Protein AF-A0A4V1ZJ65-F1 (afdb_monomer)

pLDDT: mean 75.85, std 17.53, range [34.75, 94.38]

Mean predicted aligned error: 10.26 Å

Sequence (97 aa):
MKLKEKKLGKQVKKLEFKLIKVSKNKKTPSYHLVLARKRSASNSRLDKVGFFHFAKKYHPGFYEKKKIKLLGLNFEKIKKYLLIGAVFHKNVLKIIL

Nearest PDB structures (foldseek):
  6ywy-assembly1_PP  TM=8.076E-01  e=2.577E-04  Neurospora crassa
  7ane-assembly1_j  TM=7.047E-01  e=5.046E-02  Leishmania major
  2ofr-assembly1_X  TM=3.135E-01  e=3.596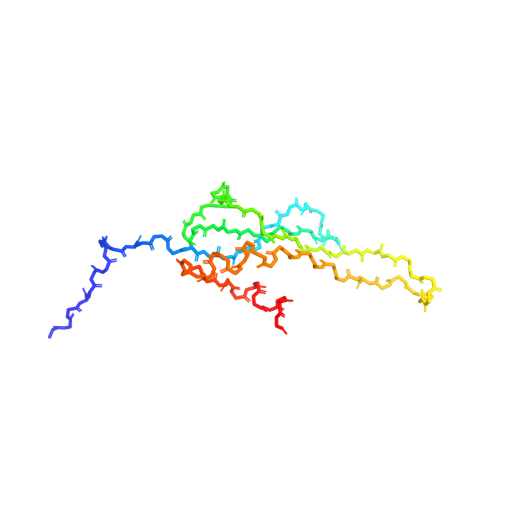E+00  Rhodnius prolixus

Solvent-accessible surface area (backbone atoms only — not comparable to full-atom values): 5923 Å² total; per-residue (Å²): 134,86,82,77,81,78,82,81,82,74,80,71,69,48,40,25,36,40,74,42,80,71,46,88,47,84,91,48,47,28,28,36,30,25,37,27,38,69,87,51,60,94,83,51,62,74,44,81,41,34,36,40,33,50,41,81,48,86,44,100,90,44,101,54,86,48,78,42,81,46,75,48,73,43,61,69,60,49,52,57,42,43,76,76,61,36,42,73,33,72,74,46,45,70,72,78,107

Secondary structure (DSSP, 8-state):
--------S-----EEEEEEE----SSS-EEEEEEEETTS-TT-EEEEEEEEEEEE--BTTBSS--EEEEEEE-HHHHHHHHHTT-EE-HHHHHHH-

Radius of gyration: 17.8 Å; Cα contacts (8 Å, |Δi|>4): 151; chains: 1; bounding box: 36×32×62 Å

Structure (mmCIF, N/CA/C/O backbone):
data_AF-A0A4V1ZJ65-F1
#
_entry.id   AF-A0A4V1ZJ65-F1
#
loop_
_atom_site.group_PDB
_atom_site.id
_atom_site.type_symbol
_atom_site.label_atom_id
_atom_site.label_alt_id
_atom_site.label_comp_id
_atom_site.label_asym_id
_atom_site.label_entity_id
_atom_site.label_seq_id
_atom_site.pdbx_PDB_ins_code
_atom_site.Cartn_x
_atom_site.Cartn_y
_atom_site.Cartn_z
_atom_site.occupancy
_atom_site.B_iso_or_equiv
_atom_site.auth_seq_id
_atom_site.auth_comp_id
_atom_site.auth_asym_id
_atom_site.auth_atom_id
_atom_site.pdbx_PDB_model_num
ATOM 1 N N . MET A 1 1 ? -7.079 -18.353 40.020 1.00 36.34 1 MET A N 1
ATOM 2 C CA . MET A 1 1 ? -8.049 -18.491 38.908 1.00 36.34 1 MET A CA 1
ATOM 3 C C . MET A 1 1 ? -7.830 -17.324 37.938 1.00 36.34 1 MET A C 1
ATOM 5 O O . MET A 1 1 ? -8.095 -16.188 38.301 1.00 36.34 1 MET A O 1
ATOM 9 N N . LYS A 1 2 ? -7.193 -17.551 36.776 1.00 34.75 2 LYS A N 1
ATOM 10 C CA . LYS A 1 2 ? -6.790 -16.470 35.852 1.00 34.75 2 LYS A CA 1
ATOM 11 C C . LYS A 1 2 ? -8.024 -15.911 35.136 1.00 34.75 2 LYS A C 1
ATOM 13 O O . LYS A 1 2 ? -8.616 -16.609 34.314 1.00 34.75 2 LYS A O 1
ATOM 18 N N . LEU A 1 3 ? -8.396 -14.667 35.442 1.00 35.75 3 LEU A N 1
ATOM 19 C CA . LEU A 1 3 ? -9.396 -13.903 34.697 1.00 35.75 3 LEU A CA 1
ATOM 20 C C . LEU A 1 3 ? -8.972 -13.836 33.223 1.00 35.75 3 LEU A C 1
ATOM 22 O O . LEU A 1 3 ? -8.072 -13.089 32.845 1.00 35.75 3 LEU A O 1
ATOM 26 N N . LYS A 1 4 ? -9.610 -14.650 32.377 1.00 41.81 4 LYS A N 1
ATOM 27 C CA . LYS A 1 4 ? -9.561 -14.476 30.926 1.00 41.81 4 LYS A CA 1
ATOM 28 C C . LYS A 1 4 ? -10.276 -13.163 30.635 1.00 41.81 4 LYS A C 1
ATOM 30 O O . LYS A 1 4 ? -11.505 -13.129 30.629 1.00 41.81 4 LYS A O 1
ATOM 35 N N . GLU A 1 5 ? -9.517 -12.092 30.417 1.00 42.12 5 GLU A N 1
ATOM 36 C CA . GLU A 1 5 ? -10.041 -10.835 29.890 1.00 42.12 5 GLU A CA 1
ATOM 37 C C . GLU A 1 5 ? -10.770 -11.117 28.566 1.00 42.12 5 GLU A C 1
ATOM 39 O O . GLU A 1 5 ? -10.179 -11.144 27.483 1.00 42.12 5 GLU A O 1
ATOM 44 N N . LYS A 1 6 ? -12.086 -11.330 28.637 1.00 42.31 6 LYS A N 1
ATOM 45 C CA . LYS A 1 6 ? -12.989 -11.228 27.493 1.00 42.31 6 LYS A CA 1
ATOM 46 C C . LYS A 1 6 ? -12.961 -9.767 27.033 1.00 42.31 6 LYS A C 1
ATOM 48 O O . LYS A 1 6 ? -13.827 -8.974 27.389 1.00 42.31 6 LYS A O 1
ATOM 53 N N . LYS A 1 7 ? -11.975 -9.394 26.209 1.00 46.97 7 LYS A N 1
ATOM 54 C CA . LYS A 1 7 ? -11.952 -8.129 25.446 1.00 46.97 7 LYS A CA 1
ATOM 55 C C . LYS A 1 7 ? -13.001 -8.174 24.328 1.00 46.97 7 LYS A C 1
ATOM 57 O O . LYS A 1 7 ? -12.672 -8.142 23.143 1.00 46.97 7 LYS A O 1
ATOM 62 N N . LEU A 1 8 ? -14.271 -8.282 24.710 1.00 44.53 8 LEU A N 1
ATOM 63 C CA . LEU A 1 8 ? -15.426 -8.337 23.809 1.00 44.53 8 LEU A CA 1
ATOM 64 C C . LEU A 1 8 ? -16.122 -6.975 23.628 1.00 44.53 8 LEU A C 1
ATOM 66 O O . LEU A 1 8 ? -17.030 -6.885 22.817 1.00 44.53 8 LEU A O 1
ATOM 70 N N . GLY A 1 9 ? -15.664 -5.900 24.289 1.00 41.41 9 GLY A N 1
ATOM 71 C CA . GLY A 1 9 ? -16.381 -4.610 24.293 1.00 41.41 9 GLY A CA 1
ATOM 72 C C . GLY A 1 9 ? -15.682 -3.371 23.709 1.00 41.41 9 GLY A C 1
ATOM 73 O O . GLY A 1 9 ? -16.331 -2.347 23.561 1.00 41.41 9 GLY A O 1
ATOM 74 N N . LYS A 1 10 ? -14.384 -3.394 23.366 1.00 43.59 10 LYS A N 1
ATOM 75 C CA . LYS A 1 10 ? -13.646 -2.172 22.942 1.00 43.59 10 LYS A CA 1
ATOM 76 C C . LYS A 1 10 ? -12.735 -2.385 21.732 1.00 43.59 10 LYS A C 1
ATOM 78 O O . LYS A 1 10 ? -11.596 -1.926 21.693 1.00 43.59 10 LYS A O 1
ATOM 83 N N . GLN A 1 11 ? -13.207 -3.096 20.711 1.00 4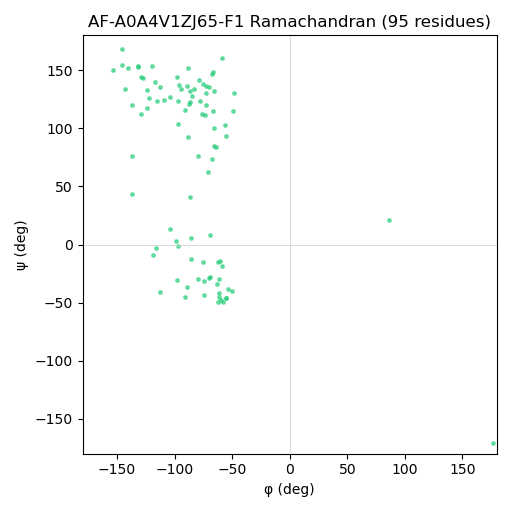9.50 11 GLN A N 1
ATOM 84 C CA . GLN A 1 11 ? -12.491 -3.117 19.434 1.00 49.50 11 GLN A CA 1
ATOM 85 C C . GLN A 1 11 ? -12.812 -1.851 18.644 1.00 49.50 11 GLN A C 1
ATOM 87 O O . GLN A 1 11 ? -13.561 -1.885 17.667 1.00 49.50 11 GLN A O 1
ATOM 92 N N . VAL A 1 12 ? -12.199 -0.733 19.042 1.00 52.00 12 VAL A N 1
ATOM 93 C CA . VAL A 1 12 ? -11.981 0.384 18.120 1.00 52.00 12 VAL A CA 1
ATOM 94 C C . VAL A 1 12 ? -11.374 -0.243 16.870 1.00 52.00 12 VAL A C 1
ATOM 96 O O . VAL A 1 12 ? -10.321 -0.886 16.939 1.00 52.00 12 VAL A O 1
ATOM 99 N N . LYS A 1 13 ? -12.103 -0.188 15.751 1.00 63.41 13 LYS A N 1
ATOM 100 C CA . LYS A 1 13 ? -11.703 -0.811 14.489 1.00 63.41 13 LYS A CA 1
ATOM 101 C C . LYS A 1 13 ? -10.442 -0.089 13.999 1.00 63.41 13 LYS A C 1
ATOM 103 O O . LYS A 1 13 ? -10.555 0.858 13.231 1.00 63.41 13 LYS A O 1
ATOM 108 N N . LYS A 1 14 ? -9.266 -0.508 14.492 1.00 80.38 14 LYS A N 1
ATOM 109 C CA . LYS A 1 14 ? -7.967 0.129 14.228 1.00 80.38 14 LYS A CA 1
ATOM 110 C C . LYS A 1 14 ? -7.810 0.362 12.730 1.00 80.38 14 LYS A C 1
ATOM 112 O O . LYS A 1 14 ? -8.061 -0.557 11.943 1.00 80.38 14 LYS A O 1
ATOM 117 N N . LEU A 1 15 ? -7.446 1.583 12.360 1.00 88.50 15 LEU A N 1
ATOM 118 C CA . LEU A 1 15 ? -7.157 1.943 10.982 1.00 88.50 15 LEU A CA 1
ATOM 119 C C . LEU A 1 15 ? -5.826 1.319 10.577 1.00 88.50 15 LEU A C 1
ATOM 121 O O . LEU A 1 15 ? -4.868 1.305 11.347 1.00 88.50 15 LEU A O 1
ATOM 125 N N . GLU A 1 16 ? -5.782 0.761 9.380 1.00 91.44 16 GLU A N 1
ATOM 126 C CA . GLU A 1 16 ? -4.623 0.049 8.878 1.00 91.44 16 GLU A CA 1
ATOM 127 C C . GLU A 1 16 ? -4.448 0.309 7.384 1.00 91.44 16 GLU A C 1
ATOM 129 O O . GLU A 1 16 ? -5.400 0.208 6.603 1.00 91.44 16 GLU A O 1
ATOM 134 N N . PHE A 1 17 ? -3.219 0.610 6.980 1.00 91.12 17 PHE A N 1
ATOM 135 C CA . PHE A 1 17 ? -2.842 0.649 5.578 1.00 91.12 17 PHE A CA 1
ATOM 136 C C . PHE A 1 17 ? -2.636 -0.771 5.065 1.00 91.12 17 PHE A C 1
ATOM 138 O O . PHE A 1 17 ? -1.812 -1.518 5.600 1.00 91.12 17 PHE A O 1
ATOM 145 N N . LYS A 1 18 ? -3.359 -1.145 4.012 1.00 91.12 18 LYS A N 1
ATOM 146 C CA . LYS A 1 18 ? -3.314 -2.483 3.415 1.00 91.12 18 LYS A CA 1
ATOM 147 C C . LYS A 1 18 ? -3.172 -2.415 1.905 1.00 91.12 18 LYS A C 1
ATOM 149 O O . LYS A 1 18 ? -3.620 -1.470 1.260 1.00 91.12 18 LYS A O 1
ATOM 154 N N . LEU A 1 19 ? -2.586 -3.469 1.345 1.00 89.56 19 LEU A N 1
ATOM 155 C CA . LEU A 1 19 ? -2.575 -3.701 -0.093 1.00 89.56 19 LEU A CA 1
ATOM 156 C C . LEU A 1 19 ? -3.836 -4.444 -0.488 1.00 89.56 19 LEU A C 1
ATOM 158 O O . LEU A 1 19 ? -4.159 -5.478 0.099 1.00 89.56 19 LEU A O 1
ATOM 162 N N . ILE A 1 20 ? -4.500 -3.961 -1.528 1.00 89.06 20 ILE A N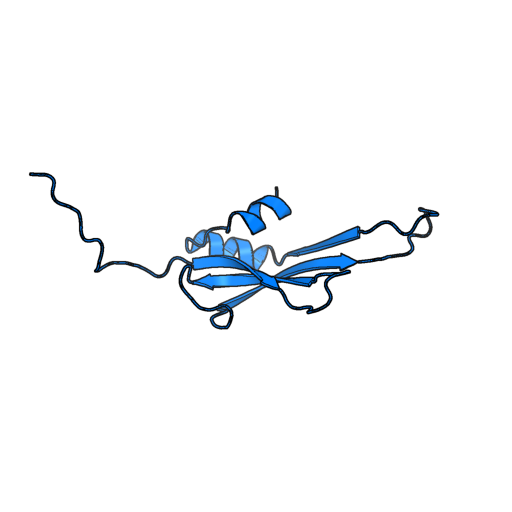 1
ATOM 163 C CA . ILE A 1 20 ? -5.599 -4.690 -2.141 1.00 89.06 20 ILE A CA 1
ATOM 164 C C . ILE A 1 20 ? -5.288 -4.914 -3.603 1.00 89.06 20 ILE A C 1
ATOM 166 O O . ILE A 1 20 ? -4.980 -3.977 -4.335 1.00 89.06 20 ILE A O 1
ATOM 170 N N . LYS A 1 21 ? -5.361 -6.177 -4.015 1.00 87.56 21 LYS A N 1
ATOM 171 C CA . LYS A 1 21 ? -5.129 -6.583 -5.393 1.00 87.56 21 LYS A CA 1
ATOM 172 C C . LYS A 1 21 ? -6.226 -6.015 -6.291 1.00 87.56 21 LYS A C 1
ATOM 174 O O . LYS A 1 21 ? -7.409 -6.108 -5.971 1.00 87.56 21 LYS A O 1
ATOM 179 N N . VAL A 1 22 ? -5.812 -5.419 -7.400 1.00 84.81 22 VAL A N 1
ATOM 180 C CA . VAL A 1 22 ? -6.684 -4.761 -8.381 1.00 84.81 22 VAL A CA 1
ATOM 181 C C . VAL A 1 22 ? -6.674 -5.519 -9.699 1.00 84.81 22 VAL A C 1
ATOM 183 O O . VAL A 1 22 ? -7.728 -5.706 -10.295 1.00 84.81 22 VAL A O 1
ATOM 186 N N . SER A 1 23 ? -5.513 -6.011 -10.146 1.00 79.62 23 SER A N 1
ATOM 187 C CA . SER A 1 23 ? -5.458 -6.808 -11.375 1.00 79.62 23 SER A CA 1
ATOM 188 C C . SER A 1 23 ? -5.668 -8.294 -11.079 1.00 79.62 23 SER A C 1
ATOM 190 O O . SER A 1 23 ? -5.085 -8.855 -10.149 1.00 79.62 23 SER A O 1
ATOM 192 N N . LYS A 1 24 ? -6.481 -8.961 -11.906 1.00 72.50 24 LYS A N 1
ATOM 193 C CA . LYS A 1 24 ? -6.601 -10.431 -11.909 1.00 72.50 24 LYS A CA 1
ATOM 194 C C . LYS A 1 24 ? -5.388 -11.105 -12.569 1.00 72.50 24 LYS A C 1
ATOM 196 O O . LYS A 1 24 ? -5.161 -12.296 -12.365 1.00 72.50 24 LYS A O 1
ATOM 201 N N . ASN A 1 25 ? -4.577 -10.345 -13.311 1.00 77.56 25 ASN A N 1
ATOM 202 C CA . ASN A 1 25 ? -3.412 -10.854 -14.024 1.00 77.56 25 ASN A CA 1
ATOM 203 C C . ASN A 1 25 ? -2.329 -11.339 -13.044 1.00 77.56 25 ASN A C 1
ATOM 205 O O . ASN 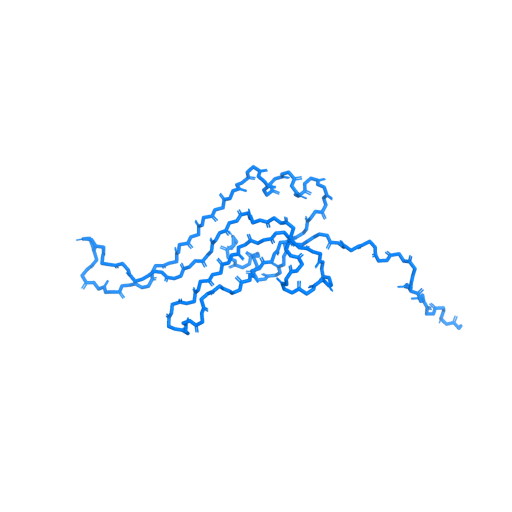A 1 25 ? -1.734 -10.557 -12.302 1.00 77.56 25 ASN A O 1
ATOM 209 N N . LYS A 1 26 ? -2.051 -12.647 -13.061 1.00 71.69 26 LYS A N 1
ATOM 210 C CA . LYS A 1 26 ? -1.029 -13.271 -12.206 1.00 71.69 26 LYS A CA 1
ATOM 211 C C . LYS A 1 26 ? 0.400 -12.864 -12.595 1.00 71.69 26 LYS A C 1
ATOM 213 O O . LYS A 1 26 ? 1.267 -12.845 -11.728 1.00 71.69 26 LYS A O 1
ATOM 218 N N . LYS A 1 27 ? 0.653 -12.522 -13.866 1.00 72.50 27 LYS A N 1
ATOM 219 C CA . LYS A 1 27 ? 2.002 -12.216 -14.386 1.00 72.50 27 LYS A CA 1
ATOM 220 C C . LYS A 1 27 ? 2.469 -10.797 -14.040 1.00 72.50 27 LYS A C 1
ATOM 222 O O . LYS A 1 27 ? 3.669 -10.574 -13.895 1.00 72.50 27 LYS A O 1
ATOM 227 N N . THR A 1 28 ? 1.536 -9.856 -13.911 1.00 73.50 28 THR A N 1
ATOM 228 C CA . THR A 1 28 ? 1.783 -8.450 -13.543 1.00 73.50 28 THR A CA 1
ATOM 229 C C . THR A 1 28 ? 0.720 -8.009 -12.535 1.00 73.50 28 THR A C 1
ATOM 231 O O . THR A 1 28 ? -0.264 -7.352 -12.902 1.00 73.50 28 THR A O 1
ATOM 234 N N . PRO A 1 29 ? 0.848 -8.443 -11.269 1.00 79.88 29 PRO A N 1
ATOM 235 C CA . PRO A 1 29 ? -0.137 -8.105 -10.263 1.00 79.88 29 PRO A CA 1
ATOM 236 C C . PRO A 1 29 ? -0.034 -6.615 -9.917 1.00 79.88 29 PRO A C 1
ATOM 238 O O . PRO A 1 29 ? 1.058 -6.081 -9.720 1.00 79.88 29 PRO A O 1
ATOM 241 N N . SER A 1 30 ? -1.185 -5.959 -9.828 1.00 86.38 30 SER A N 1
ATOM 242 C CA . SER A 1 30 ? -1.290 -4.557 -9.417 1.00 86.38 30 SER A CA 1
ATOM 243 C C . SER A 1 30 ? -2.089 -4.467 -8.131 1.00 86.38 30 SER A C 1
ATOM 245 O O . SER A 1 30 ? -3.101 -5.157 -7.976 1.00 86.38 30 SER A O 1
ATOM 247 N N . TYR A 1 31 ? -1.649 -3.606 -7.227 1.00 90.25 31 TYR A N 1
ATOM 248 C CA . TYR A 1 31 ? -2.231 -3.400 -5.914 1.00 90.25 31 TYR A CA 1
ATOM 249 C C . TYR A 1 31 ? -2.491 -1.913 -5.682 1.00 90.25 31 TYR A C 1
ATOM 251 O O . TYR A 1 31 ? -1.710 -1.056 -6.094 1.00 90.25 31 TYR A O 1
ATOM 259 N N . HIS A 1 32 ? -3.574 -1.598 -4.984 1.00 91.00 32 HIS A N 1
ATOM 260 C CA . HIS A 1 32 ? -3.767 -0.289 -4.374 1.00 91.00 32 HIS A CA 1
ATOM 261 C C . HIS A 1 32 ? -3.333 -0.348 -2.919 1.00 91.00 32 HIS A C 1
ATOM 263 O O . HIS A 1 32 ? -3.670 -1.300 -2.212 1.00 91.00 32 HIS A O 1
ATOM 269 N N . LEU A 1 33 ? -2.625 0.687 -2.481 1.00 91.94 33 LEU A N 1
ATOM 270 C CA . LEU A 1 33 ? -2.408 0.939 -1.070 1.00 91.94 33 LEU A CA 1
ATOM 271 C C . LEU A 1 33 ? -3.584 1.769 -0.558 1.00 91.94 33 LEU A C 1
ATOM 273 O O . LEU A 1 33 ? -3.859 2.855 -1.078 1.00 91.94 33 LEU A O 1
ATOM 277 N N . VAL A 1 34 ? -4.301 1.244 0.427 1.00 92.44 34 VAL A N 1
ATOM 278 C CA . VAL A 1 34 ? -5.522 1.867 0.944 1.00 92.44 34 VAL A CA 1
ATOM 279 C C . VAL A 1 34 ? -5.513 1.926 2.458 1.00 92.44 34 VAL A C 1
ATOM 281 O O . VAL A 1 34 ? -4.925 1.066 3.111 1.00 92.44 34 VAL A O 1
ATOM 284 N N . LEU A 1 35 ? -6.225 2.901 3.004 1.00 91.50 35 LEU A N 1
ATOM 285 C CA . LEU A 1 35 ? -6.627 2.926 4.398 1.00 91.50 35 LEU A CA 1
ATOM 286 C C . LEU A 1 35 ? -7.921 2.123 4.559 1.00 91.50 35 LEU A C 1
ATOM 288 O O . LEU A 1 35 ? -8.906 2.355 3.853 1.00 91.50 35 LEU A O 1
ATOM 292 N N . ALA A 1 36 ? -7.934 1.180 5.492 1.00 90.19 36 ALA A N 1
ATOM 293 C CA . ALA A 1 36 ? -9.117 0.399 5.827 1.00 90.19 36 ALA A CA 1
ATOM 294 C C . ALA A 1 36 ? -9.141 0.080 7.323 1.00 90.19 36 ALA A C 1
ATOM 296 O O . ALA A 1 36 ? -8.160 0.256 8.040 1.00 90.19 36 ALA A O 1
ATOM 297 N N . ARG A 1 37 ? -10.268 -0.424 7.820 1.00 86.69 37 ARG A N 1
ATOM 298 C CA . ARG A 1 37 ? -10.357 -0.927 9.195 1.00 86.69 37 ARG A CA 1
ATOM 299 C C . ARG A 1 37 ? -9.748 -2.336 9.271 1.00 86.69 37 ARG A C 1
ATOM 301 O O . ARG A 1 37 ? -9.940 -3.167 8.385 1.00 86.69 37 ARG A O 1
ATOM 308 N N . LYS A 1 38 ? -9.038 -2.663 10.355 1.00 80.25 38 LYS A N 1
ATOM 309 C CA . LYS A 1 38 ? -8.285 -3.928 10.485 1.00 80.25 38 LYS A CA 1
ATOM 310 C C . LYS A 1 38 ? -9.117 -5.195 10.234 1.00 80.25 38 LYS A C 1
ATOM 312 O O . LYS A 1 38 ? -8.611 -6.126 9.615 1.00 80.25 38 LYS A O 1
ATOM 317 N N . ARG A 1 39 ? -10.375 -5.236 10.681 1.00 74.06 39 ARG A N 1
ATOM 318 C CA . ARG A 1 39 ? -11.286 -6.391 10.515 1.00 74.06 39 ARG A CA 1
ATOM 319 C C . ARG A 1 39 ? -12.345 -6.201 9.425 1.00 74.06 39 ARG A C 1
ATOM 321 O O . ARG A 1 39 ? -13.332 -6.923 9.416 1.00 74.06 39 ARG A O 1
ATOM 328 N N . SER A 1 40 ? -12.206 -5.201 8.560 1.00 66.56 40 SER A N 1
ATOM 329 C CA . SER A 1 40 ? -13.209 -4.955 7.528 1.00 66.56 40 SER A CA 1
ATOM 330 C C . SER A 1 40 ? -12.927 -5.748 6.254 1.00 66.56 40 SER A C 1
ATOM 332 O O . SER A 1 40 ? -11.769 -6.038 5.944 1.00 66.56 40 SER A O 1
ATOM 334 N N . ALA A 1 41 ? -13.988 -6.077 5.515 1.00 65.75 41 ALA A N 1
ATOM 335 C CA . ALA A 1 41 ? -13.882 -6.722 4.213 1.00 65.75 41 ALA A CA 1
ATOM 336 C C . ALA A 1 41 ? -13.065 -5.855 3.235 1.00 65.75 41 ALA A C 1
ATOM 338 O O . ALA A 1 41 ? -12.914 -4.644 3.412 1.00 65.75 41 ALA A O 1
ATOM 339 N N . SER A 1 42 ? -12.556 -6.467 2.167 1.00 59.22 42 SER A N 1
ATOM 340 C CA . SER A 1 42 ? -11.777 -5.799 1.109 1.00 59.22 42 SER A CA 1
ATOM 341 C C . SER A 1 42 ? -12.530 -4.662 0.398 1.00 59.22 42 SER A C 1
ATOM 343 O O . SER A 1 42 ? -11.891 -3.804 -0.218 1.00 59.22 42 SER A O 1
ATOM 345 N N . ASN A 1 43 ? -13.862 -4.640 0.504 1.00 61.09 43 ASN A N 1
ATOM 346 C CA . ASN A 1 43 ? -14.744 -3.597 -0.032 1.00 61.09 43 ASN A CA 1
ATOM 347 C C . ASN A 1 43 ? -14.914 -2.400 0.916 1.00 61.09 43 ASN A C 1
ATOM 349 O O . ASN A 1 43 ? -15.381 -1.347 0.505 1.00 61.09 43 ASN A O 1
ATOM 353 N N . SER A 1 44 ? -14.492 -2.516 2.173 1.00 63.19 44 SER A N 1
ATOM 354 C CA . SER A 1 44 ? -14.628 -1.475 3.198 1.00 63.19 44 SER A CA 1
ATOM 355 C C . SER A 1 44 ? -13.456 -0.482 3.185 1.00 63.19 44 SER A C 1
ATOM 357 O O . SER A 1 44 ? -12.901 -0.133 4.233 1.00 63.19 44 SER A O 1
ATOM 359 N N . ARG A 1 45 ? -13.012 -0.099 1.987 1.00 76.56 45 ARG A N 1
ATOM 360 C CA . ARG A 1 45 ? -11.893 0.828 1.785 1.00 76.56 45 ARG A CA 1
ATOM 361 C C . ARG A 1 45 ? -12.360 2.227 2.161 1.00 76.56 45 ARG A C 1
ATOM 363 O O . ARG A 1 45 ? -13.411 2.649 1.697 1.00 76.56 45 ARG A O 1
ATOM 370 N N . LEU A 1 46 ? -11.586 2.922 2.985 1.00 81.25 46 LEU A N 1
ATOM 371 C CA . LEU A 1 46 ? -11.901 4.293 3.384 1.00 81.25 46 LEU A CA 1
ATOM 372 C C . LEU A 1 46 ? -11.260 5.299 2.435 1.00 81.25 46 LEU A C 1
ATOM 374 O O . LEU A 1 46 ? -11.915 6.237 2.007 1.00 81.25 46 LEU A O 1
ATOM 378 N N . ASP A 1 47 ? -9.990 5.090 2.088 1.00 89.06 47 ASP A N 1
ATOM 379 C CA . ASP A 1 47 ? -9.275 5.988 1.184 1.00 89.06 47 ASP A CA 1
ATOM 380 C C . ASP A 1 47 ? -8.153 5.253 0.444 1.00 89.06 47 ASP A C 1
ATOM 382 O O . ASP A 1 47 ? -7.559 4.306 0.969 1.00 89.06 47 ASP A O 1
ATOM 386 N N . LYS A 1 48 ? -7.837 5.697 -0.772 1.00 91.12 48 LYS A N 1
ATOM 387 C CA . LYS A 1 48 ? -6.681 5.230 -1.542 1.00 91.12 48 LYS A CA 1
ATOM 388 C C . LYS A 1 48 ? -5.534 6.212 -1.335 1.00 91.12 48 LYS A C 1
ATOM 390 O O . LYS A 1 48 ? -5.647 7.397 -1.633 1.00 91.12 48 LYS A O 1
ATOM 395 N N . VAL A 1 49 ? -4.407 5.692 -0.861 1.00 93.19 49 VAL A N 1
ATOM 396 C CA . VAL A 1 49 ? -3.218 6.488 -0.517 1.00 93.19 49 VAL A CA 1
ATOM 397 C C . VAL A 1 49 ? -2.013 6.152 -1.389 1.00 93.19 49 VAL A C 1
ATOM 399 O O . VAL A 1 49 ? -0.964 6.772 -1.264 1.00 93.19 49 VAL A O 1
ATOM 402 N N . GLY A 1 50 ? -2.149 5.179 -2.287 1.00 92.50 50 GLY A N 1
ATOM 403 C CA . GLY A 1 50 ? -1.095 4.851 -3.228 1.00 92.50 50 GLY A CA 1
ATOM 404 C C . GLY A 1 50 ? -1.409 3.653 -4.108 1.00 92.50 50 GLY A C 1
ATOM 405 O O . GLY A 1 50 ? -2.523 3.112 -4.129 1.00 92.50 50 GLY A O 1
ATOM 406 N N . PHE A 1 51 ? -0.393 3.224 -4.838 1.00 91.31 51 PHE A N 1
ATOM 407 C CA . PHE A 1 51 ? -0.424 2.040 -5.676 1.00 91.31 51 PHE A CA 1
ATOM 408 C C . PHE A 1 51 ? 0.936 1.355 -5.686 1.00 91.31 51 PHE A C 1
ATOM 410 O O . PHE A 1 51 ? 1.977 1.980 -5.506 1.00 91.31 51 PHE A O 1
ATOM 417 N N . PHE A 1 52 ? 0.904 0.058 -5.950 1.00 88.88 52 PHE A N 1
ATOM 418 C CA . PHE A 1 52 ? 2.083 -0.755 -6.165 1.00 88.88 52 PHE A CA 1
ATOM 419 C C . PHE A 1 52 ? 1.819 -1.682 -7.346 1.00 88.88 52 PHE A C 1
ATOM 421 O O . PHE A 1 52 ? 0.879 -2.481 -7.305 1.00 88.88 52 PHE A O 1
ATOM 428 N N . HIS A 1 53 ? 2.610 -1.586 -8.410 1.00 85.38 53 HIS A N 1
ATOM 429 C CA . HIS A 1 53 ? 2.458 -2.472 -9.560 1.00 85.38 53 HIS A CA 1
ATOM 430 C C . HIS A 1 53 ? 3.796 -2.916 -10.137 1.00 85.38 53 HIS A C 1
ATOM 432 O O . HIS A 1 53 ? 4.801 -2.213 -10.074 1.00 85.38 53 HIS A O 1
ATOM 438 N N . PHE A 1 54 ? 3.788 -4.103 -10.737 1.00 79.38 54 PHE A N 1
ATOM 439 C CA . PHE A 1 54 ? 4.911 -4.593 -11.524 1.00 79.38 54 PHE A CA 1
ATOM 440 C C . PHE A 1 54 ? 4.709 -4.174 -12.977 1.00 79.38 54 PHE A C 1
ATOM 442 O O . PHE A 1 54 ? 3.757 -4.618 -13.623 1.00 79.38 54 PHE A O 1
ATOM 4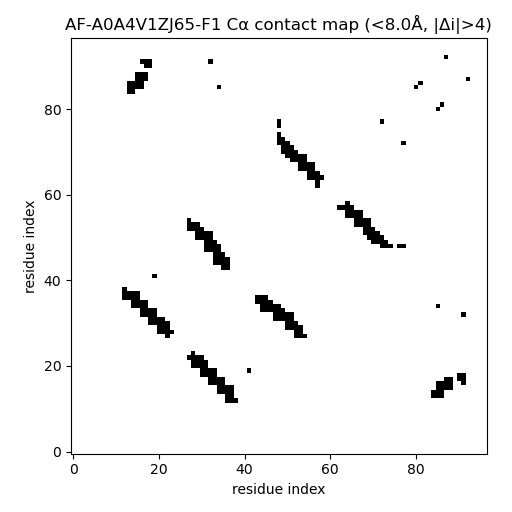49 N N . ALA A 1 55 ? 5.593 -3.327 -13.495 1.00 69.88 55 ALA A N 1
ATOM 450 C CA . ALA A 1 55 ? 5.643 -3.005 -14.912 1.00 69.88 55 ALA A CA 1
ATOM 451 C C . ALA A 1 55 ? 6.712 -3.839 -15.618 1.00 69.88 55 ALA A C 1
ATOM 453 O O . ALA A 1 55 ? 7.791 -4.104 -15.087 1.00 69.88 55 ALA A O 1
ATOM 454 N N . LYS A 1 56 ? 6.408 -4.224 -16.855 1.00 64.75 56 LYS A N 1
ATOM 455 C CA . LYS A 1 56 ? 7.422 -4.620 -17.828 1.00 64.75 56 LYS A CA 1
ATOM 456 C C . LYS A 1 56 ? 7.679 -3.381 -18.672 1.00 64.75 56 LYS A C 1
ATOM 458 O O . LYS A 1 56 ? 6.820 -3.027 -19.472 1.00 64.75 56 LYS A O 1
ATOM 463 N N . LYS A 1 57 ? 8.790 -2.688 -18.447 1.00 56.88 57 LYS A N 1
ATOM 464 C CA . LYS A 1 57 ? 9.174 -1.541 -19.275 1.00 56.88 57 LYS A CA 1
ATOM 465 C C . LYS A 1 57 ? 10.427 -1.923 -20.053 1.00 56.88 57 LYS A C 1
ATOM 467 O O . LYS A 1 57 ? 11.331 -2.522 -19.478 1.00 56.88 57 LYS A O 1
ATOM 472 N N . TYR A 1 58 ? 10.462 -1.593 -21.340 1.00 50.84 58 TYR A N 1
ATOM 473 C CA . TYR A 1 58 ? 11.723 -1.469 -22.066 1.00 50.84 58 TYR A CA 1
ATOM 474 C C . TYR A 1 58 ? 12.371 -0.177 -21.557 1.00 50.84 58 TYR A C 1
ATOM 476 O O . TYR A 1 58 ? 11.736 0.879 -21.596 1.00 50.84 58 TYR A O 1
ATOM 484 N N . HIS A 1 59 ? 13.565 -0.260 -20.982 1.00 48.97 59 HIS A N 1
ATOM 485 C CA . HIS A 1 59 ? 14.323 0.917 -20.565 1.00 48.97 59 HIS A CA 1
ATOM 486 C C . HIS A 1 59 ? 15.436 1.118 -21.599 1.00 48.97 59 HIS A C 1
ATOM 488 O O . HIS A 1 59 ? 16.165 0.161 -21.836 1.00 48.97 59 HIS A O 1
ATOM 494 N N . PRO A 1 60 ? 15.606 2.304 -22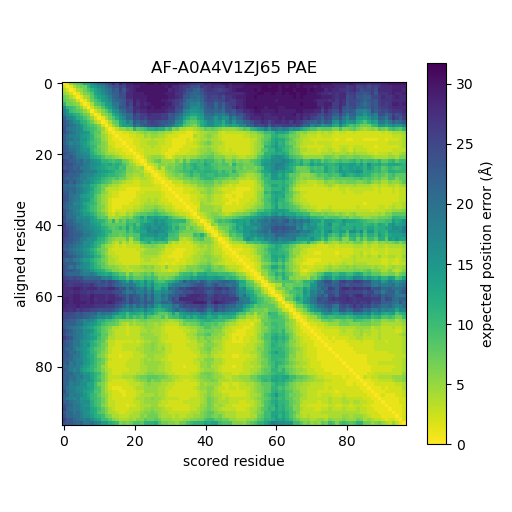.209 1.00 53.91 60 PRO A N 1
ATOM 495 C CA . PRO A 1 60 ? 16.581 2.499 -23.292 1.00 53.91 60 PRO A CA 1
ATOM 496 C C . PRO A 1 60 ? 18.046 2.260 -22.870 1.00 53.91 60 PRO A C 1
ATOM 498 O O . PRO A 1 60 ? 18.898 2.073 -23.722 1.00 53.91 60 PRO A O 1
ATOM 501 N N . GLY A 1 61 ? 18.332 2.205 -21.561 1.00 58.25 61 GLY A N 1
ATOM 502 C CA . GLY A 1 61 ? 19.638 1.816 -20.999 1.00 58.25 61 GLY A CA 1
ATOM 503 C C . GLY A 1 61 ? 19.763 0.362 -20.510 1.00 58.25 61 GLY A C 1
ATOM 504 O O . GLY A 1 61 ? 20.785 0.008 -19.936 1.00 58.25 61 GLY A O 1
ATOM 505 N N . PHE A 1 62 ? 18.736 -0.481 -20.672 1.00 49.88 62 PHE A N 1
ATOM 506 C CA . PHE A 1 62 ? 18.797 -1.907 -20.328 1.00 49.88 62 PHE A CA 1
ATOM 507 C C . PHE A 1 62 ? 18.301 -2.742 -21.512 1.00 49.88 62 PHE A C 1
ATOM 509 O O . PHE A 1 62 ? 17.108 -2.762 -21.803 1.00 49.88 62 PHE A O 1
ATOM 516 N N . TYR A 1 63 ? 19.202 -3.499 -22.141 1.00 51.78 63 TYR A N 1
ATOM 517 C CA . TYR A 1 63 ? 18.905 -4.411 -23.257 1.00 51.78 63 TYR A CA 1
ATOM 518 C C . TYR A 1 63 ? 18.065 -5.649 -22.862 1.00 51.78 63 TYR A C 1
ATOM 520 O O . TYR A 1 63 ? 17.842 -6.539 -23.676 1.00 51.78 63 TYR A O 1
ATOM 528 N N . GLU A 1 64 ? 17.541 -5.706 -21.631 1.00 52.47 64 GLU A N 1
ATOM 529 C CA . GLU A 1 64 ? 16.726 -6.811 -21.124 1.00 52.47 64 GLU A CA 1
ATOM 530 C C . GLU A 1 64 ? 15.392 -6.337 -20.538 1.00 52.47 64 GLU A C 1
ATOM 532 O O . GLU A 1 64 ? 15.308 -5.330 -19.829 1.00 52.47 64 GLU A O 1
ATOM 537 N N . LYS A 1 65 ? 14.336 -7.135 -20.758 1.00 58.59 65 LYS A N 1
ATOM 538 C CA . LYS A 1 65 ? 12.995 -6.956 -20.172 1.00 58.59 65 LYS A CA 1
ATOM 539 C C . LYS A 1 65 ? 13.020 -7.183 -18.651 1.00 58.59 65 LYS A C 1
ATOM 541 O O . LYS A 1 65 ? 12.512 -8.193 -18.157 1.00 58.59 65 LYS A O 1
ATOM 546 N N . LYS A 1 66 ? 13.566 -6.242 -17.879 1.00 63.59 66 LYS A N 1
ATOM 547 C CA . LYS A 1 66 ? 13.538 -6.297 -16.410 1.00 63.59 66 LYS A CA 1
ATOM 548 C C . LYS A 1 66 ? 12.147 -5.938 -15.877 1.00 63.59 66 LYS A C 1
ATOM 550 O O . LYS A 1 66 ? 11.470 -5.030 -16.359 1.00 63.59 66 LYS A O 1
ATOM 555 N N . LYS A 1 67 ? 11.693 -6.684 -14.865 1.00 69.38 67 LYS A N 1
ATOM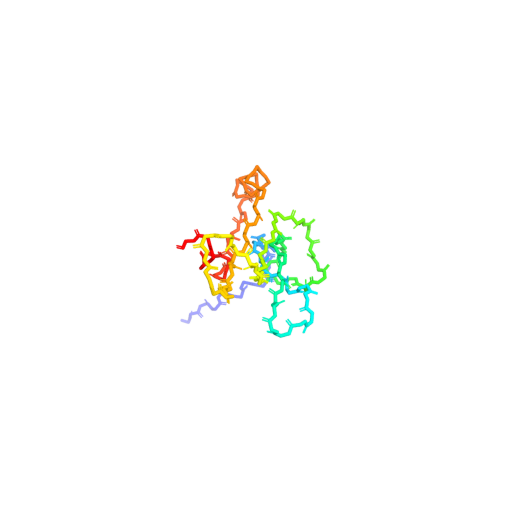 556 C CA . LYS A 1 67 ? 10.460 -6.367 -14.127 1.00 69.38 67 LYS A CA 1
ATOM 557 C C . LYS A 1 67 ? 10.761 -5.213 -13.176 1.00 69.38 67 LYS A C 1
ATOM 559 O O . LYS A 1 67 ? 11.494 -5.397 -12.209 1.00 69.38 67 LYS A O 1
ATOM 564 N N . ILE A 1 68 ? 10.173 -4.052 -13.430 1.00 76.25 68 ILE A N 1
ATOM 565 C CA . ILE A 1 68 ? 10.324 -2.870 -12.579 1.00 76.25 68 ILE A CA 1
ATOM 566 C C . ILE A 1 68 ? 9.161 -2.839 -11.588 1.00 76.25 68 ILE A C 1
ATOM 568 O O . ILE A 1 68 ? 8.002 -3.054 -11.957 1.00 76.25 68 ILE A O 1
ATOM 572 N N . LYS A 1 69 ? 9.472 -2.584 -10.318 1.00 83.19 69 LYS A N 1
ATOM 573 C CA . LYS A 1 69 ? 8.474 -2.297 -9.285 1.00 83.19 69 LYS A CA 1
ATOM 574 C C . LYS A 1 69 ? 8.189 -0.800 -9.309 1.00 83.19 69 LYS A C 1
ATOM 576 O O . LYS A 1 69 ? 9.107 -0.007 -9.143 1.00 83.19 69 LYS A O 1
ATOM 581 N N . LEU A 1 70 ? 6.933 -0.425 -9.508 1.00 85.69 70 LEU A N 1
ATOM 582 C CA . LEU A 1 70 ? 6.485 0.960 -9.445 1.00 85.69 70 LEU A CA 1
ATOM 583 C C . LEU A 1 70 ? 5.640 1.155 -8.193 1.00 85.69 70 LEU A C 1
ATOM 585 O O . LEU A 1 70 ? 4.664 0.435 -7.964 1.00 85.69 70 LEU A O 1
ATOM 589 N N . LEU A 1 71 ? 6.052 2.126 -7.385 1.00 89.88 71 LEU A N 1
ATOM 590 C CA . LEU A 1 71 ? 5.427 2.498 -6.127 1.00 89.88 71 LEU A CA 1
ATOM 591 C C . LEU A 1 71 ? 5.079 3.983 -6.195 1.00 89.88 71 LEU A C 1
ATOM 593 O O . LEU A 1 71 ? 5.965 4.820 -6.331 1.00 89.88 71 LEU A O 1
ATOM 597 N N . GLY A 1 72 ? 3.790 4.297 -6.109 1.00 90.25 72 GLY A N 1
ATOM 598 C CA . GLY A 1 72 ? 3.305 5.668 -5.983 1.00 90.25 72 GLY A CA 1
ATOM 599 C C . GLY A 1 72 ? 2.627 5.845 -4.635 1.00 90.25 72 GLY A C 1
ATOM 600 O O . GLY A 1 72 ? 1.691 5.105 -4.323 1.00 90.25 72 GLY A O 1
ATOM 601 N N . LEU A 1 73 ? 3.090 6.808 -3.840 1.00 92.62 73 LEU A N 1
ATOM 602 C CA . LEU A 1 73 ? 2.583 7.088 -2.497 1.00 92.62 73 LEU A CA 1
ATOM 603 C C . LEU A 1 73 ? 2.142 8.547 -2.393 1.00 92.62 73 LEU A C 1
ATOM 605 O O . LEU A 1 73 ? 2.883 9.451 -2.763 1.00 92.62 73 LEU A O 1
ATOM 609 N N . ASN A 1 74 ? 0.955 8.777 -1.835 1.00 94.38 74 ASN A N 1
ATOM 610 C CA . ASN A 1 74 ? 0.543 10.098 -1.384 1.00 94.38 74 ASN A CA 1
ATOM 611 C C . ASN A 1 74 ? 1.008 10.280 0.069 1.00 94.38 74 ASN A C 1
ATOM 613 O O . ASN A 1 74 ? 0.328 9.871 1.016 1.00 94.38 74 ASN A O 1
ATOM 617 N N . PHE A 1 75 ? 2.197 10.860 0.233 1.00 92.06 75 PHE A N 1
ATOM 618 C CA . PHE A 1 75 ? 2.827 11.031 1.542 1.00 92.06 75 PHE A CA 1
ATOM 619 C C . PHE A 1 75 ? 2.032 11.940 2.482 1.00 92.06 75 PHE A C 1
ATOM 621 O O . PHE A 1 75 ? 1.999 11.667 3.680 1.00 92.06 75 PHE A O 1
ATOM 628 N N . GLU A 1 76 ? 1.357 12.972 1.972 1.00 94.00 76 GLU A N 1
ATOM 629 C CA . GLU A 1 76 ? 0.542 13.883 2.788 1.00 94.00 76 GLU A CA 1
ATOM 630 C C . GLU A 1 76 ? -0.606 13.141 3.472 1.00 94.00 76 GLU A C 1
ATOM 632 O O . GLU A 1 76 ? -0.763 13.200 4.695 1.00 94.00 76 GLU A O 1
ATOM 637 N N . LYS A 1 77 ? -1.363 12.354 2.698 1.00 93.06 77 LYS A N 1
ATOM 638 C CA . LYS A 1 77 ? -2.439 11.517 3.237 1.00 93.06 77 LYS A CA 1
ATOM 639 C C . LYS A 1 77 ? -1.907 10.492 4.231 1.00 93.06 77 LYS A C 1
ATOM 641 O O . LYS A 1 77 ? -2.489 10.312 5.298 1.00 93.06 77 LYS A O 1
ATOM 646 N N . ILE A 1 78 ? -0.802 9.823 3.898 1.00 91.31 78 ILE A N 1
ATOM 647 C CA . ILE A 1 78 ? -0.197 8.815 4.777 1.00 91.31 78 ILE A CA 1
ATOM 648 C C . ILE A 1 78 ? 0.193 9.443 6.119 1.00 91.31 78 ILE A C 1
ATOM 650 O O . ILE A 1 78 ? -0.196 8.912 7.158 1.00 91.31 78 ILE A O 1
ATOM 654 N N . LYS A 1 79 ? 0.876 10.595 6.110 1.00 92.88 79 LYS A N 1
ATOM 655 C CA . LYS A 1 79 ? 1.240 11.337 7.327 1.00 92.88 79 LYS A CA 1
ATOM 656 C C . LYS A 1 79 ? 0.005 11.701 8.151 1.00 92.88 79 LYS A C 1
ATOM 658 O O . LYS A 1 79 ? -0.038 11.389 9.338 1.00 92.88 79 LYS A O 1
ATOM 663 N N . LYS A 1 80 ? -1.027 12.273 7.520 1.00 93.19 80 LYS A N 1
ATOM 664 C CA . LYS A 1 80 ? -2.283 12.632 8.198 1.00 93.19 80 LYS A CA 1
ATOM 665 C C . LYS A 1 80 ? -2.917 11.434 8.906 1.00 93.19 80 LYS A C 1
ATOM 667 O O . LYS A 1 80 ? -3.319 11.539 10.059 1.00 93.19 80 LYS A O 1
ATOM 672 N N . TYR A 1 81 ? -2.992 10.283 8.244 1.00 91.38 81 TYR A N 1
ATOM 673 C CA . TYR A 1 81 ? -3.606 9.095 8.837 1.00 91.38 81 TYR A CA 1
ATOM 674 C C . TYR A 1 81 ? -2.728 8.426 9.902 1.00 91.38 81 TYR A C 1
ATOM 676 O O . TYR A 1 81 ? -3.273 7.877 10.859 1.00 91.38 81 TYR A O 1
ATOM 684 N N . LEU A 1 82 ? -1.398 8.498 9.785 1.00 89.31 82 LEU A N 1
ATOM 685 C CA . LEU A 1 82 ? -0.483 8.052 10.842 1.00 89.31 82 LEU A CA 1
ATOM 686 C C . LEU A 1 82 ? -0.682 8.855 12.134 1.00 89.31 82 LEU A C 1
ATOM 688 O O . LEU A 1 82 ? -0.751 8.254 13.203 1.00 89.31 82 LEU A O 1
ATOM 692 N N . LEU A 1 83 ? -0.868 10.178 12.037 1.00 90.75 83 LEU A N 1
ATOM 693 C CA . LEU A 1 83 ? -1.156 11.041 13.194 1.00 90.75 83 LEU A CA 1
ATOM 694 C C . LEU A 1 83 ? -2.464 10.666 13.912 1.00 90.75 83 LEU A C 1
ATOM 696 O O . LEU A 1 83 ? -2.570 10.815 15.122 1.00 90.75 83 LEU A O 1
ATOM 700 N N . ILE A 1 84 ? -3.444 10.124 13.184 1.00 86.81 84 ILE A N 1
ATOM 701 C CA . ILE A 1 84 ? -4.737 9.668 13.731 1.00 86.81 84 ILE A CA 1
ATOM 702 C C . ILE A 1 84 ? -4.641 8.212 14.256 1.00 86.81 84 ILE A C 1
ATOM 704 O O . ILE A 1 84 ? -5.630 7.602 14.664 1.00 86.81 84 ILE A O 1
ATOM 708 N N . GLY A 1 85 ? -3.440 7.6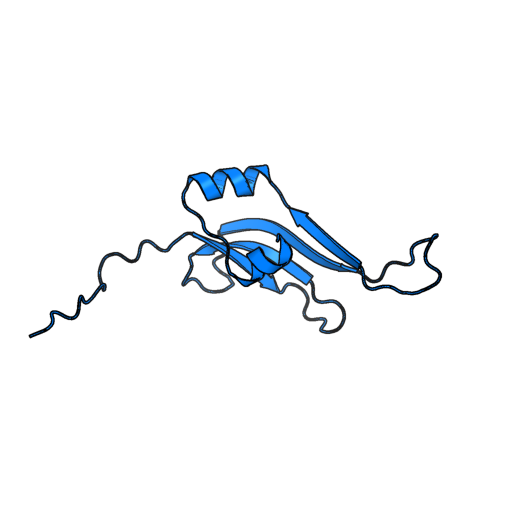21 14.267 1.00 87.12 85 GLY A N 1
ATOM 709 C CA . GLY A 1 85 ? -3.181 6.289 14.817 1.00 87.12 85 GLY A CA 1
ATOM 710 C C . GLY A 1 85 ? -3.414 5.137 13.837 1.00 87.12 85 GLY A C 1
ATOM 711 O O . GLY A 1 85 ? -3.626 3.997 14.267 1.00 87.12 85 GLY A O 1
ATOM 712 N N . ALA A 1 86 ? -3.394 5.396 12.525 1.00 89.81 86 ALA A N 1
ATOM 713 C CA . ALA A 1 86 ? -3.342 4.320 11.541 1.00 89.81 86 ALA A CA 1
ATOM 714 C C . ALA A 1 86 ? -1.998 3.581 11.613 1.00 89.81 86 ALA A C 1
ATOM 716 O O . ALA A 1 86 ? -0.958 4.173 11.882 1.00 89.81 86 ALA A O 1
ATOM 717 N N . VAL A 1 87 ? -2.011 2.278 11.337 1.00 91.12 87 VAL A N 1
ATOM 718 C CA . VAL A 1 87 ? -0.800 1.442 11.336 1.00 91.12 87 VAL A CA 1
ATOM 719 C C . VAL A 1 87 ? -0.565 0.812 9.971 1.00 91.12 87 VAL A C 1
ATOM 721 O O . VAL A 1 87 ? -1.502 0.588 9.209 1.00 91.12 87 VAL A O 1
ATOM 724 N N . PHE A 1 88 ? 0.679 0.490 9.636 1.00 90.56 88 PHE A N 1
ATOM 725 C CA . PHE A 1 88 ? 0.966 -0.251 8.411 1.00 90.56 88 PHE A CA 1
ATOM 726 C C . PHE A 1 88 ? 0.782 -1.755 8.615 1.00 90.56 88 PHE A C 1
ATOM 728 O O . PHE A 1 88 ? 1.298 -2.336 9.571 1.00 90.56 88 PHE A O 1
ATOM 735 N N . HIS A 1 89 ? 0.106 -2.415 7.675 1.00 90.75 89 HIS A N 1
ATOM 736 C CA . HIS A 1 89 ? 0.114 -3.872 7.612 1.00 90.75 89 HIS A CA 1
ATOM 737 C C . HIS A 1 89 ? 1.521 -4.384 7.260 1.00 90.75 89 HIS A C 1
ATOM 739 O O . HIS A 1 89 ? 2.235 -3.763 6.470 1.00 90.75 89 HIS A O 1
ATOM 745 N N . LYS A 1 90 ? 1.901 -5.571 7.753 1.00 88.94 90 LYS A N 1
ATOM 746 C CA . LYS A 1 90 ? 3.237 -6.175 7.538 1.00 88.94 90 LYS A CA 1
ATOM 747 C C . LYS A 1 90 ? 3.671 -6.200 6.065 1.00 88.94 90 LYS A C 1
ATOM 749 O O . LYS A 1 90 ? 4.823 -5.936 5.749 1.00 88.94 90 LYS A O 1
ATOM 754 N N . ASN A 1 91 ? 2.742 -6.490 5.154 1.00 87.94 91 ASN A N 1
ATOM 755 C CA . ASN A 1 91 ? 3.026 -6.519 3.712 1.00 87.94 91 ASN A CA 1
ATOM 756 C C . ASN A 1 91 ? 3.284 -5.133 3.111 1.00 87.94 91 ASN A C 1
ATOM 758 O O . ASN A 1 91 ? 3.991 -5.044 2.119 1.00 87.94 91 ASN A O 1
ATOM 762 N N . VAL A 1 92 ? 2.700 -4.076 3.681 1.00 88.62 92 VAL A N 1
ATOM 763 C CA . VAL A 1 92 ? 2.971 -2.698 3.255 1.00 88.62 92 VAL A CA 1
ATOM 764 C C . VAL A 1 92 ? 4.347 -2.271 3.749 1.00 88.62 92 VAL A C 1
ATOM 766 O O . VAL A 1 92 ? 5.115 -1.724 2.968 1.00 88.62 92 VAL A O 1
ATOM 769 N N . LEU A 1 93 ? 4.684 -2.593 5.004 1.00 88.94 93 LEU A N 1
ATOM 770 C CA . LEU A 1 93 ? 6.011 -2.315 5.562 1.00 88.94 93 LEU A CA 1
ATOM 771 C C . LEU A 1 93 ? 7.120 -2.921 4.701 1.00 88.94 93 LEU A C 1
ATOM 773 O O . LEU A 1 93 ? 8.024 -2.198 4.332 1.00 88.94 93 LEU A O 1
ATOM 777 N N . LYS A 1 94 ? 6.986 -4.185 4.278 1.00 88.06 94 LYS A N 1
ATOM 778 C CA . 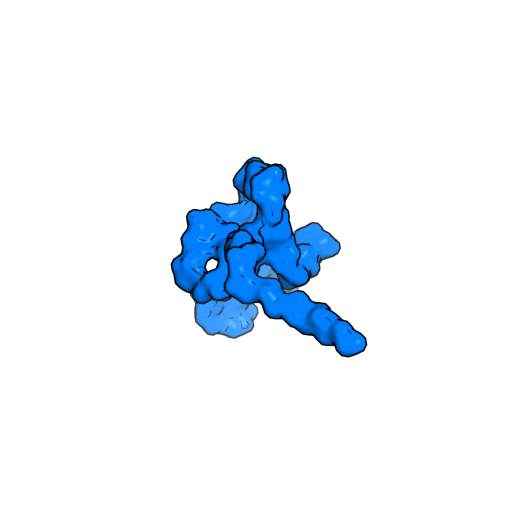LYS A 1 94 ? 7.944 -4.864 3.379 1.00 88.06 94 LYS A CA 1
ATOM 779 C C . LYS A 1 94 ? 8.136 -4.223 1.994 1.00 88.06 94 LYS A C 1
ATOM 781 O O . LYS A 1 94 ? 8.974 -4.687 1.229 1.00 88.06 94 LYS A O 1
ATOM 786 N N . ILE A 1 95 ? 7.254 -3.312 1.589 1.00 83.69 95 ILE A N 1
ATOM 787 C CA . ILE A 1 95 ? 7.357 -2.609 0.302 1.00 83.69 95 ILE A CA 1
ATOM 788 C C . ILE A 1 95 ? 7.994 -1.233 0.489 1.00 83.69 95 ILE A C 1
ATOM 790 O O . ILE A 1 95 ? 8.617 -0.733 -0.442 1.00 83.69 95 ILE A O 1
ATOM 794 N N . ILE A 1 96 ? 7.786 -0.616 1.654 1.00 79.12 96 ILE A N 1
ATOM 795 C CA . ILE A 1 96 ? 8.270 0.729 1.971 1.00 79.12 96 ILE A CA 1
ATOM 796 C C . ILE A 1 96 ? 9.677 0.685 2.593 1.00 79.12 96 ILE A C 1
ATOM 798 O O . ILE A 1 96 ? 10.466 1.581 2.314 1.00 79.12 96 ILE A O 1
ATOM 802 N N . LEU A 1 97 ? 9.964 -0.331 3.416 1.00 72.38 97 LEU A N 1
ATOM 803 C CA . LEU A 1 97 ? 11.264 -0.643 4.028 1.00 72.38 97 LEU A CA 1
ATOM 804 C C . LEU A 1 97 ? 11.929 -1.790 3.265 1.00 72.38 97 LEU A C 1
ATOM 806 O O . LEU A 1 97 ? 13.150 -1.696 3.033 1.00 72.38 97 LEU A O 1
#

Foldseek 3Di:
DDPPPPPVPDCPQAKEWDWDWDDPDPVKTKTFTFIAGPPDDPVRTDGTFWIWIWDQDDDVPDPDRDTDIDIGGNVVVVVVVVVVRYYYDPVRVVVVD